Protein AF-A0A8T3YV01-F1 (afdb_monomer)

Nearest PDB structures (foldseek):
  4buc-assembly2_B  TM=4.421E-01  e=4.429E+00  Thermotoga maritima
  7bix-assembly2_L  TM=3.196E-01  e=5.308E+00  Mycobacterium tuberculosis H37Rv
  8j2b-assembly1_A  TM=1.808E-01  e=2.902E+00  Chloroflexus aurantiacus J-10-fl

Foldseek 3Di:
DAPAEDEEEAFPVCLVPLVVVCVVCDPNYQYAYEYDACDDPCVVCVCVRYVDPVRNVSSLVSRLVRHPLSYDPQQDPVLARCCLVPRWDADPQFAIDSDPVDPLCGPLQDGCVVDPPVVSSVSSNVLVVVQCVPPNGDNDLSRDPCVVVSSVVSVVVSVD

pLDDT: mean 89.31, std 7.1, range [48.03, 96.5]

Secondary structure (DSSP, 8-state):
----EEEEEE-TTTTTTHHHHHHHHGGGSEEEEEEPP--THHHHTHHHH---HHHHHHHHHHHHHH-TTSSSTTB-TTSSBHHHHT--EE-TTSBEES-TT-STTTTTS-BGGGS-HHHHHHHHHHHHHHHHHHH---S-GGGSTTHHHHHHHHHHHTT-

Mean predicted aligned error: 5.07 Å

Solvent-accessible surface area (backbone atoms only — not comparable to full-atom values): 9302 Å² total; per-residue (Å²): 136,75,90,44,70,48,82,46,71,48,30,70,79,47,58,89,46,54,63,57,55,48,60,75,53,50,88,63,39,47,43,28,27,24,80,69,63,83,50,79,76,38,54,87,41,35,72,68,40,46,76,46,75,68,49,56,53,54,49,51,52,49,22,46,72,63,10,80,58,50,28,47,90,45,49,38,100,86,54,34,30,35,42,66,77,80,42,72,26,67,46,97,90,30,27,34,31,72,39,83,93,54,72,83,39,59,72,43,75,43,44,54,90,79,50,54,72,67,57,52,41,52,54,52,40,52,55,51,50,57,47,30,76,73,76,51,84,55,50,44,58,91,77,36,92,60,34,71,55,52,51,52,52,38,57,57,62,62,76,108

Radius of gyration: 17.17 Å; Cα contacts (8 Å, |Δi|>4): 202; chains: 1; bounding box: 39×35×48 Å

Sequence (160 aa):
ILNIAINTTVSSVNEDEVAKIKEYWGDDVYFICNPTAKLGNAVRNWNKLITDDISLQRQSELIKKLSETGGPLTLGSNGLCGYSEWGISVSPSGEFMTCAYTTQTNGLFGNIKNTSLEEAFRYKHAMESKHFQRYGVYPCLVRADSFDIYIKELRVSHKN

Structure (mmCIF, N/CA/C/O backbone):
data_AF-A0A8T3YV01-F1
#
_entry.id   AF-A0A8T3YV01-F1
#
loop_
_atom_site.group_PDB
_atom_site.id
_atom_site.type_symbol
_atom_site.label_atom_id
_atom_site.label_alt_id
_atom_site.label_comp_id
_atom_site.label_asym_id
_atom_site.label_entity_id
_atom_site.label_seq_id
_atom_site.pdbx_PDB_ins_code
_atom_site.Cartn_x
_atom_site.Cartn_y
_atom_site.Cartn_z
_atom_site.occupancy
_atom_site.B_iso_or_equiv
_atom_site.auth_seq_id
_atom_site.auth_comp_id
_atom_site.auth_asym_id
_atom_site.auth_atom_id
_atom_site.pdbx_PDB_model_num
ATOM 1 N N . ILE A 1 1 ? -13.519 -14.708 -18.206 1.00 69.88 1 ILE A N 1
ATOM 2 C CA . ILE A 1 1 ? -13.417 -14.546 -16.735 1.00 69.88 1 ILE A CA 1
ATOM 3 C C . ILE A 1 1 ? -11.986 -14.900 -16.372 1.00 69.88 1 ILE A C 1
ATOM 5 O O . ILE A 1 1 ? -11.574 -15.999 -16.720 1.00 69.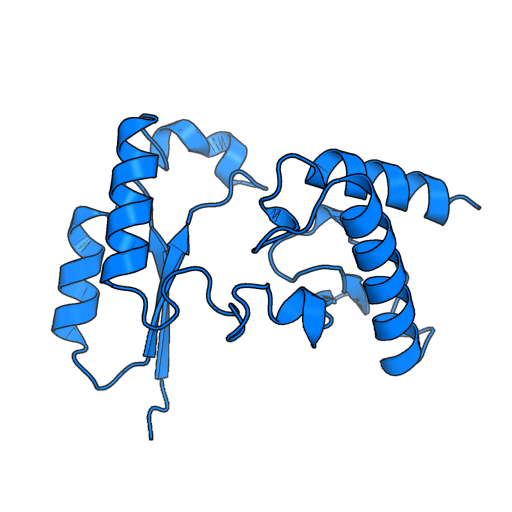88 1 ILE A O 1
ATOM 9 N N . LEU A 1 2 ? -11.236 -13.975 -15.769 1.00 78.25 2 LEU A N 1
ATOM 10 C CA . LEU A 1 2 ? -9.876 -14.233 -15.285 1.00 78.25 2 LEU A CA 1
ATOM 11 C C . LEU A 1 2 ? -9.954 -14.739 -13.846 1.00 78.25 2 LEU A C 1
ATOM 13 O O . LEU A 1 2 ? -10.641 -14.135 -13.027 1.00 78.25 2 LEU A O 1
ATOM 17 N N . ASN A 1 3 ? -9.259 -15.837 -13.549 1.00 84.56 3 ASN A N 1
ATOM 18 C CA . ASN A 1 3 ? -9.278 -16.470 -12.223 1.00 84.56 3 ASN A CA 1
ATOM 19 C C . ASN A 1 3 ? -7.941 -16.337 -11.478 1.00 84.56 3 ASN A C 1
ATOM 21 O O . ASN A 1 3 ? -7.825 -16.784 -10.339 1.00 84.56 3 ASN A O 1
ATOM 25 N N . ILE A 1 4 ? -6.927 -15.750 -12.121 1.00 91.06 4 ILE A N 1
ATOM 26 C CA . ILE A 1 4 ? -5.575 -15.601 -11.584 1.00 91.06 4 ILE A CA 1
ATOM 27 C C . ILE A 1 4 ? -5.152 -14.144 -11.745 1.00 91.06 4 ILE A C 1
ATOM 29 O O . ILE A 1 4 ? -5.335 -13.544 -12.804 1.00 91.06 4 ILE A O 1
ATOM 33 N N . ALA A 1 5 ? -4.568 -13.586 -10.688 1.00 91.38 5 ALA A N 1
ATOM 34 C CA . ALA A 1 5 ? -3.925 -12.284 -10.720 1.00 91.38 5 ALA A CA 1
ATOM 35 C C . ALA A 1 5 ? -2.451 -12.432 -10.344 1.00 91.38 5 ALA A C 1
ATOM 37 O O . ALA A 1 5 ? -2.122 -13.097 -9.359 1.00 91.38 5 ALA A O 1
ATOM 38 N N . ILE A 1 6 ? -1.572 -11.785 -11.103 1.00 92.38 6 ILE A N 1
ATOM 39 C CA . ILE A 1 6 ? -0.153 -11.683 -10.766 1.00 92.38 6 ILE A CA 1
ATOM 40 C C . ILE A 1 6 ? 0.075 -10.306 -10.179 1.00 92.38 6 ILE A C 1
ATOM 42 O O . ILE A 1 6 ? -0.052 -9.296 -10.862 1.00 92.38 6 ILE A O 1
ATOM 46 N N . ASN A 1 7 ? 0.419 -10.277 -8.899 1.00 91.19 7 ASN A N 1
ATOM 47 C CA . ASN A 1 7 ? 0.754 -9.057 -8.191 1.00 91.19 7 ASN A CA 1
ATOM 48 C C . ASN A 1 7 ? 2.266 -9.011 -7.971 1.00 91.19 7 ASN A C 1
ATOM 50 O O . ASN A 1 7 ? 2.803 -9.791 -7.184 1.00 91.19 7 ASN A O 1
ATOM 54 N N . THR A 1 8 ? 2.943 -8.102 -8.670 1.00 92.44 8 THR A N 1
ATOM 55 C CA . THR A 1 8 ? 4.388 -7.904 -8.551 1.00 92.44 8 THR A CA 1
ATOM 56 C C . THR A 1 8 ? 4.728 -6.515 -8.022 1.00 92.44 8 THR A C 1
ATOM 58 O O . THR A 1 8 ? 3.967 -5.556 -8.170 1.00 92.44 8 THR A O 1
ATOM 61 N N . THR A 1 9 ? 5.889 -6.404 -7.382 1.00 91.69 9 THR A N 1
ATOM 62 C CA . THR A 1 9 ? 6.488 -5.130 -6.973 1.00 91.69 9 THR A CA 1
ATOM 63 C C . THR A 1 9 ? 7.682 -4.845 -7.873 1.00 91.69 9 THR A C 1
ATOM 65 O O . THR A 1 9 ? 8.531 -5.715 -8.068 1.00 91.69 9 THR A O 1
ATOM 68 N N . VAL A 1 10 ? 7.737 -3.634 -8.424 1.00 93.38 10 VAL A N 1
ATOM 69 C CA . VAL A 1 10 ? 8.797 -3.203 -9.342 1.00 93.38 10 VAL A CA 1
ATOM 70 C C . VAL A 1 10 ? 9.925 -2.543 -8.557 1.00 93.38 10 VAL A C 1
ATOM 72 O O . VAL A 1 10 ? 9.681 -1.691 -7.699 1.00 93.38 10 VAL A O 1
ATOM 75 N N . SER A 1 11 ? 11.152 -2.952 -8.864 1.00 94.31 11 SER A N 1
ATOM 76 C CA . SER A 1 11 ? 12.403 -2.491 -8.267 1.00 94.31 11 SER A CA 1
ATOM 77 C C . SER A 1 11 ? 13.509 -2.484 -9.324 1.00 94.31 11 SER A C 1
ATOM 79 O O . SER A 1 11 ? 13.372 -3.118 -10.370 1.00 94.31 11 SER A O 1
ATOM 81 N N . SER A 1 12 ? 14.650 -1.872 -9.018 1.00 93.81 12 SER A N 1
ATOM 82 C CA . SER A 1 12 ? 15.828 -1.870 -9.892 1.00 93.81 12 SER A CA 1
ATOM 83 C C . SER A 1 12 ? 16.387 -3.275 -10.159 1.00 93.81 12 SER A C 1
ATOM 85 O O . SER A 1 12 ? 17.165 -3.453 -11.085 1.00 93.81 12 SER A O 1
ATOM 87 N N . VAL A 1 13 ? 16.011 -4.278 -9.356 1.00 93.06 13 VAL A N 1
ATOM 88 C CA . VAL A 1 13 ? 16.472 -5.668 -9.517 1.00 93.06 13 VAL A CA 1
ATOM 89 C C . VAL A 1 13 ? 15.704 -6.403 -10.614 1.00 93.06 13 VAL A C 1
ATOM 91 O O . VAL A 1 13 ? 16.265 -7.286 -11.252 1.00 93.06 13 VAL A O 1
ATOM 94 N N . ASN A 1 14 ? 14.427 -6.070 -10.818 1.00 94.69 14 ASN A N 1
ATOM 95 C CA . ASN A 1 14 ? 13.528 -6.836 -11.684 1.00 94.69 14 ASN A CA 1
ATOM 96 C C . ASN A 1 14 ? 12.849 -6.001 -12.777 1.00 94.69 14 ASN A C 1
ATOM 98 O O . ASN A 1 14 ? 12.042 -6.553 -13.522 1.00 94.69 14 ASN A O 1
ATOM 102 N N . GLU A 1 15 ? 13.138 -4.698 -12.891 1.00 93.69 15 GLU A N 1
ATOM 103 C CA . GLU A 1 15 ? 12.478 -3.799 -13.853 1.00 93.69 15 GLU A CA 1
ATOM 104 C C . GLU A 1 15 ? 12.568 -4.295 -15.309 1.00 93.69 15 GLU A C 1
ATOM 106 O O . GLU A 1 15 ? 11.580 -4.215 -16.040 1.00 93.69 15 GLU A O 1
ATOM 111 N N . ASP A 1 16 ? 13.679 -4.932 -15.688 1.00 93.62 16 ASP A N 1
ATOM 112 C CA . ASP A 1 16 ? 13.900 -5.498 -17.030 1.00 93.62 16 ASP A CA 1
ATOM 113 C C . ASP A 1 16 ? 13.190 -6.847 -17.279 1.00 93.62 16 ASP A C 1
ATOM 115 O O . ASP A 1 16 ? 13.164 -7.360 -18.404 1.00 93.62 16 ASP A O 1
ATOM 119 N N . GLU A 1 17 ? 12.609 -7.453 -16.240 1.00 95.50 17 GLU A N 1
ATOM 120 C CA . GLU A 1 17 ? 11.918 -8.747 -16.312 1.00 95.50 17 GLU A CA 1
ATOM 121 C C . GLU A 1 17 ? 10.395 -8.598 -16.344 1.00 95.50 17 GLU A C 1
ATOM 123 O O . GLU A 1 17 ? 9.708 -9.457 -16.896 1.00 95.50 17 GLU A O 1
ATOM 128 N N . VAL A 1 18 ? 9.848 -7.503 -15.802 1.00 94.75 18 VAL A N 1
ATOM 129 C CA . VAL A 1 18 ? 8.394 -7.314 -15.628 1.00 94.75 18 VAL A CA 1
ATOM 130 C C . VAL A 1 18 ? 7.626 -7.475 -16.943 1.00 94.75 18 VAL A C 1
ATOM 132 O O . VAL A 1 18 ? 6.587 -8.135 -16.973 1.00 94.75 18 VAL A O 1
ATOM 135 N N . ALA A 1 19 ? 8.147 -6.915 -18.040 1.00 94.31 19 ALA A N 1
ATOM 136 C CA . ALA A 1 19 ? 7.525 -7.026 -19.359 1.00 94.31 19 ALA A CA 1
ATOM 137 C C . ALA A 1 19 ? 7.489 -8.476 -19.865 1.00 94.31 19 ALA A C 1
ATOM 139 O O . ALA A 1 19 ? 6.467 -8.908 -20.390 1.00 94.31 19 ALA A O 1
ATOM 140 N N . LYS A 1 20 ? 8.566 -9.239 -19.640 1.00 96.12 20 LYS A N 1
ATOM 141 C CA . LYS A 1 20 ? 8.669 -10.650 -20.046 1.00 96.12 20 LYS A CA 1
ATOM 142 C C . LYS A 1 20 ? 7.720 -11.531 -19.244 1.00 96.12 20 LYS A C 1
ATOM 144 O O . LYS A 1 20 ? 7.127 -12.448 -19.796 1.00 96.12 20 LYS A O 1
ATOM 149 N N . ILE A 1 21 ? 7.547 -11.240 -17.950 1.00 94.25 21 ILE A N 1
ATOM 150 C CA . ILE A 1 21 ? 6.567 -11.943 -17.115 1.00 94.25 21 ILE A CA 1
ATOM 151 C C . ILE A 1 21 ? 5.159 -11.690 -17.666 1.00 94.25 21 ILE A C 1
ATOM 153 O O . ILE A 1 21 ? 4.414 -12.647 -17.853 1.00 94.25 21 ILE A O 1
ATOM 157 N N . LYS A 1 22 ? 4.795 -10.435 -17.968 1.00 93.69 22 LYS A N 1
ATOM 158 C CA . LYS A 1 22 ? 3.481 -10.129 -18.554 1.00 93.69 22 LYS A CA 1
ATOM 159 C C . LYS A 1 22 ? 3.282 -10.828 -19.902 1.00 93.69 22 LYS A C 1
ATOM 161 O O . LYS A 1 22 ? 2.247 -11.443 -20.111 1.00 93.69 22 LYS A O 1
ATOM 166 N N . GLU A 1 23 ? 4.278 -10.771 -20.783 1.00 94.94 23 GLU A N 1
ATOM 167 C CA . GLU A 1 23 ? 4.231 -11.417 -22.100 1.00 94.94 23 GLU A CA 1
ATOM 16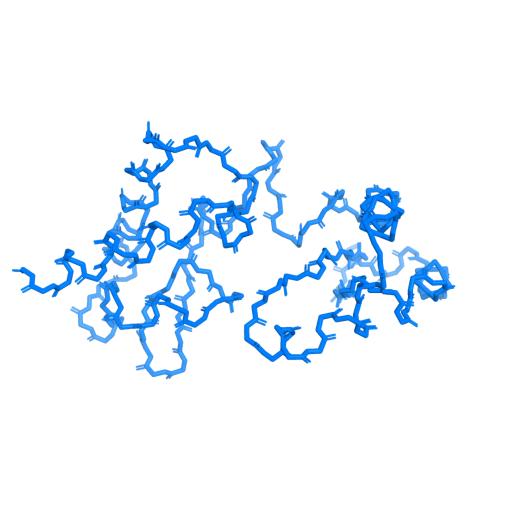8 C C . GLU A 1 23 ? 4.050 -12.935 -21.997 1.00 94.94 23 GLU A C 1
ATOM 170 O O . GLU A 1 23 ? 3.230 -13.500 -22.713 1.00 94.94 23 GLU A O 1
ATOM 175 N N . TYR A 1 24 ? 4.762 -13.587 -21.073 1.00 94.94 24 TYR A N 1
ATOM 176 C CA . TYR A 1 24 ? 4.660 -15.030 -20.857 1.00 94.94 24 TYR A CA 1
ATOM 177 C C . TYR A 1 24 ? 3.242 -15.474 -20.476 1.00 94.94 24 TYR A C 1
ATOM 179 O O . TYR A 1 24 ? 2.777 -16.511 -20.943 1.00 94.94 24 TYR A O 1
ATOM 187 N N . TRP A 1 25 ? 2.565 -14.707 -19.619 1.00 92.25 25 TRP A N 1
ATOM 188 C CA 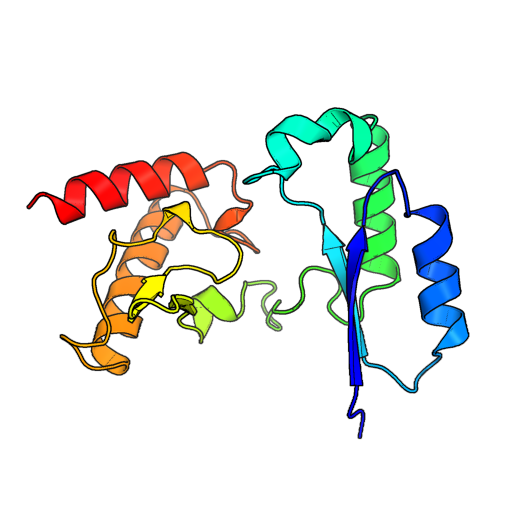. TRP A 1 25 ? 1.205 -15.027 -19.178 1.00 92.25 25 TRP A CA 1
ATOM 189 C C . TRP A 1 25 ? 0.114 -14.515 -20.125 1.00 92.25 25 TRP A C 1
ATOM 191 O O . TRP A 1 25 ? -1.011 -15.006 -20.062 1.00 92.25 25 TRP A O 1
ATOM 201 N N . GLY A 1 26 ? 0.427 -13.545 -20.986 1.00 89.81 26 GLY A N 1
ATOM 202 C CA . GLY A 1 26 ? -0.526 -12.949 -21.916 1.00 89.81 26 GLY A CA 1
ATOM 203 C C . GLY A 1 26 ? -1.779 -12.417 -21.215 1.00 89.81 26 GLY A C 1
ATOM 204 O O . GLY A 1 26 ? -1.711 -11.854 -20.120 1.00 89.81 26 GLY A O 1
ATOM 205 N N . ASP A 1 27 ? -2.930 -12.629 -21.851 1.00 89.50 27 ASP A N 1
ATOM 206 C CA . ASP A 1 27 ? -4.233 -12.157 -21.374 1.00 89.50 27 ASP A CA 1
ATOM 207 C C . ASP A 1 27 ? -4.906 -13.125 -20.378 1.00 89.50 27 ASP A C 1
ATOM 209 O O . ASP A 1 27 ? -6.034 -12.880 -19.957 1.00 89.50 27 ASP A O 1
ATOM 213 N N . ASP A 1 28 ? -4.244 -14.219 -19.976 1.00 91.19 28 ASP A N 1
ATOM 214 C CA . ASP A 1 28 ? -4.819 -15.241 -19.082 1.00 91.19 28 ASP A CA 1
ATOM 215 C C . ASP A 1 28 ? -4.787 -14.847 -17.594 1.00 91.19 28 ASP A C 1
ATOM 217 O O . ASP A 1 28 ? -5.370 -15.524 -16.737 1.00 91.19 28 ASP A O 1
ATOM 221 N N . VAL A 1 29 ? -4.124 -13.737 -17.265 1.00 93.44 29 VAL A N 1
ATOM 222 C CA . VAL A 1 29 ? -3.979 -13.238 -15.895 1.00 93.44 29 VAL A CA 1
ATOM 223 C C . VAL A 1 29 ? -4.324 -11.763 -15.799 1.00 93.44 29 VAL A C 1
ATOM 225 O O . VAL A 1 29 ? -4.102 -10.979 -16.715 1.00 93.44 29 VAL A O 1
ATOM 228 N N . TYR A 1 30 ? -4.794 -11.352 -14.627 1.00 91.81 30 TYR A N 1
ATOM 229 C CA . TYR A 1 30 ? -4.876 -9.938 -14.290 1.00 91.81 30 TYR A CA 1
ATOM 230 C C . TYR A 1 30 ? -3.519 -9.473 -13.741 1.00 91.81 30 TYR A C 1
ATOM 232 O O . TYR A 1 30 ? -3.115 -9.880 -12.648 1.00 91.81 30 TYR A O 1
ATOM 240 N N . PHE A 1 31 ? -2.774 -8.675 -14.508 1.00 92.94 31 PHE A N 1
ATOM 241 C CA . PHE A 1 31 ? -1.390 -8.317 -14.183 1.00 92.94 31 PHE A CA 1
ATOM 242 C C . PHE A 1 31 ? -1.296 -6.968 -13.459 1.00 92.94 31 PHE A C 1
ATOM 244 O O . PHE A 1 31 ? -1.706 -5.937 -13.988 1.00 92.94 31 PHE A O 1
ATOM 251 N N . ILE A 1 32 ? -0.724 -6.953 -12.255 1.00 91.88 32 ILE A N 1
ATOM 252 C CA . ILE A 1 32 ? -0.580 -5.748 -11.432 1.00 91.88 32 ILE A CA 1
ATOM 253 C C . ILE A 1 32 ? 0.886 -5.494 -11.108 1.00 91.88 32 ILE A C 1
ATOM 255 O O . ILE A 1 32 ? 1.559 -6.334 -10.506 1.00 91.88 32 ILE A O 1
ATOM 259 N N . CYS A 1 33 ? 1.331 -4.272 -11.386 1.00 92.12 33 CYS A N 1
ATOM 260 C CA . CYS A 1 33 ? 2.632 -3.765 -10.969 1.00 92.12 33 CYS A CA 1
ATOM 261 C C . CYS A 1 33 ? 2.464 -2.745 -9.839 1.00 92.12 33 CYS A C 1
ATOM 263 O O . CYS A 1 33 ? 1.748 -1.757 -9.982 1.00 92.12 33 CYS A O 1
ATOM 265 N N . ASN A 1 34 ? 3.168 -2.937 -8.727 1.00 89.12 34 ASN A N 1
ATOM 266 C CA . ASN A 1 34 ? 3.153 -2.014 -7.597 1.00 89.12 34 ASN A CA 1
ATOM 267 C C . ASN A 1 34 ? 4.501 -1.298 -7.460 1.00 89.12 34 ASN A C 1
ATOM 269 O O . ASN A 1 34 ? 5.546 -1.933 -7.621 1.00 89.12 34 ASN A O 1
ATOM 273 N N . PRO A 1 35 ? 4.507 -0.011 -7.077 1.00 87.31 35 PRO A N 1
ATOM 274 C CA . PRO A 1 35 ? 5.738 0.661 -6.689 1.00 87.31 35 PRO A CA 1
ATOM 275 C C . PRO A 1 35 ? 6.243 0.116 -5.349 1.00 87.31 35 PRO A C 1
ATOM 277 O O . PRO A 1 35 ? 5.453 -0.111 -4.413 1.00 87.31 35 PRO A O 1
ATOM 280 N N . THR A 1 36 ? 7.565 -0.040 -5.242 1.00 87.56 36 THR A N 1
ATOM 281 C 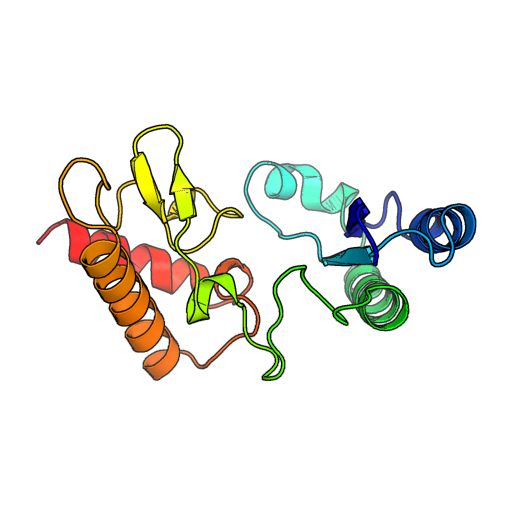CA . THR A 1 36 ? 8.229 -0.393 -3.982 1.00 87.56 36 THR A CA 1
ATOM 282 C C . THR A 1 36 ? 7.965 0.693 -2.935 1.00 87.56 36 THR A C 1
ATOM 284 O O . THR A 1 36 ? 8.214 1.873 -3.163 1.00 87.56 36 THR A O 1
ATOM 287 N N . ALA A 1 37 ? 7.458 0.301 -1.765 1.00 83.62 37 ALA A N 1
ATOM 288 C CA . ALA A 1 37 ? 7.302 1.202 -0.624 1.00 83.62 37 ALA A CA 1
ATOM 289 C C . ALA A 1 37 ? 8.542 1.132 0.282 1.00 83.62 37 ALA A C 1
ATOM 291 O O . ALA A 1 37 ? 8.990 0.038 0.633 1.00 83.62 37 ALA A O 1
ATOM 292 N N . LYS A 1 38 ? 9.076 2.283 0.714 1.00 84.81 38 LYS A N 1
ATOM 293 C CA . LYS A 1 38 ? 10.225 2.364 1.638 1.00 84.81 38 LYS A CA 1
ATOM 294 C C . LYS A 1 38 ? 9.808 2.096 3.088 1.00 84.81 38 LYS A C 1
ATOM 296 O O . LYS A 1 38 ? 9.933 2.953 3.954 1.00 84.81 38 LYS A O 1
ATOM 301 N N . LEU A 1 39 ? 9.286 0.903 3.355 1.00 83.00 39 LEU A N 1
ATOM 302 C CA . LEU A 1 39 ? 8.757 0.508 4.662 1.00 83.00 39 LEU A CA 1
ATOM 303 C C . LEU A 1 39 ? 9.298 -0.861 5.099 1.00 83.00 39 LEU A C 1
ATOM 305 O O . LEU A 1 39 ? 9.692 -1.693 4.281 1.00 83.00 39 LEU A O 1
ATOM 309 N N . GLY A 1 40 ? 9.336 -1.099 6.413 1.00 85.00 40 GLY A N 1
ATOM 310 C CA . GLY A 1 40 ? 9.797 -2.368 6.986 1.00 85.00 40 GLY A CA 1
ATOM 311 C C . GLY A 1 40 ? 11.221 -2.739 6.551 1.00 85.00 40 GLY A C 1
ATOM 312 O O . GLY A 1 40 ? 12.139 -1.921 6.605 1.00 85.00 40 GLY A O 1
ATOM 313 N N . ASN A 1 41 ? 11.410 -3.978 6.088 1.00 87.06 41 ASN A N 1
ATOM 314 C CA . ASN A 1 41 ? 12.716 -4.476 5.640 1.00 87.06 41 ASN A CA 1
ATOM 315 C C . ASN A 1 41 ? 13.235 -3.797 4.360 1.00 87.06 41 ASN A C 1
ATOM 317 O O . ASN A 1 41 ? 14.442 -3.841 4.104 1.00 87.06 41 ASN A O 1
ATOM 321 N N . ALA A 1 42 ? 12.365 -3.138 3.584 1.00 89.62 42 ALA A N 1
ATOM 322 C CA . ALA A 1 42 ? 12.775 -2.389 2.399 1.00 89.62 42 ALA A CA 1
ATOM 323 C C . ALA A 1 42 ? 13.646 -1.181 2.768 1.00 89.62 42 ALA A C 1
ATOM 325 O O . ALA A 1 42 ? 14.526 -0.818 2.000 1.00 89.62 42 ALA A O 1
ATOM 326 N N . VAL A 1 43 ? 13.482 -0.605 3.967 1.00 89.75 43 VAL A N 1
ATOM 327 C CA . VAL A 1 43 ? 14.299 0.529 4.440 1.00 89.75 43 VAL A CA 1
ATOM 328 C C . VAL A 1 43 ? 15.787 0.169 4.458 1.00 89.75 43 VAL A C 1
ATOM 330 O O . VAL A 1 43 ? 16.612 0.918 3.944 1.00 89.75 43 VAL A O 1
ATOM 333 N N . ARG A 1 44 ? 16.131 -1.005 5.004 1.00 92.50 44 ARG A N 1
ATOM 334 C CA . ARG A 1 44 ? 17.524 -1.475 5.124 1.00 92.50 44 ARG A CA 1
ATOM 335 C C . ARG A 1 44 ? 18.137 -1.884 3.786 1.00 92.50 44 ARG A C 1
ATOM 337 O O . ARG A 1 44 ? 19.354 -1.928 3.661 1.00 92.50 44 ARG A O 1
ATOM 344 N N . ASN A 1 45 ? 17.295 -2.195 2.806 1.00 93.06 45 ASN A N 1
ATOM 345 C CA . ASN A 1 45 ? 17.706 -2.663 1.487 1.00 93.06 45 ASN A CA 1
ATOM 346 C C . ASN A 1 45 ? 17.402 -1.638 0.390 1.00 93.06 45 ASN A C 1
ATOM 348 O O . ASN A 1 45 ? 17.491 -1.978 -0.784 1.00 93.06 45 ASN A O 1
ATOM 352 N N . TRP A 1 46 ? 17.057 -0.398 0.753 1.00 91.31 46 TRP A N 1
ATOM 353 C CA . TRP A 1 46 ? 16.509 0.573 -0.192 1.00 91.31 46 TRP A CA 1
ATOM 354 C C . TRP A 1 46 ? 17.443 0.804 -1.374 1.00 91.31 46 TRP A C 1
ATOM 356 O O . TRP A 1 46 ? 17.012 0.668 -2.506 1.00 91.31 46 TRP A O 1
ATOM 366 N N . ASN A 1 47 ? 18.737 0.993 -1.116 1.00 91.62 47 ASN A N 1
ATOM 367 C CA . ASN A 1 47 ? 19.735 1.245 -2.161 1.00 91.62 47 ASN A CA 1
ATOM 368 C C . ASN A 1 47 ? 19.977 0.042 -3.096 1.00 91.62 47 ASN A C 1
ATOM 370 O O . ASN A 1 47 ? 20.634 0.188 -4.118 1.00 91.62 47 ASN A O 1
ATOM 374 N N . LYS A 1 48 ? 19.492 -1.155 -2.736 1.00 90.94 48 LYS A N 1
ATOM 375 C CA . LYS A 1 48 ? 19.497 -2.336 -3.616 1.00 90.94 48 LYS A CA 1
ATOM 376 C C . LYS A 1 48 ? 18.207 -2.447 -4.425 1.00 90.94 48 LYS A C 1
ATOM 378 O O . LYS A 1 48 ? 18.220 -3.012 -5.508 1.00 90.94 48 LYS A O 1
ATOM 383 N N . LEU A 1 49 ? 17.099 -1.961 -3.869 1.00 91.75 49 LEU A N 1
ATOM 384 C CA . LEU A 1 49 ? 15.775 -2.003 -4.488 1.00 91.75 49 LEU A CA 1
ATOM 385 C C . LEU A 1 49 ? 15.543 -0.808 -5.420 1.00 91.75 49 LEU A C 1
ATOM 387 O O . LEU A 1 49 ? 14.808 -0.941 -6.388 1.00 91.75 49 LEU A O 1
ATOM 391 N N . ILE A 1 50 ? 16.152 0.338 -5.118 1.00 91.56 50 ILE A N 1
ATOM 392 C CA . ILE A 1 50 ? 16.043 1.609 -5.831 1.00 91.56 50 ILE A CA 1
ATOM 393 C C . ILE A 1 50 ? 17.443 2.223 -5.883 1.00 91.56 50 ILE A C 1
ATOM 395 O O . ILE A 1 50 ? 17.971 2.661 -4.858 1.00 91.56 50 ILE A O 1
ATOM 399 N N . THR A 1 51 ? 18.067 2.200 -7.059 1.00 87.94 51 THR A N 1
ATOM 400 C CA . THR A 1 51 ? 19.472 2.610 -7.241 1.00 87.94 51 THR A CA 1
ATOM 401 C C . THR A 1 51 ? 19.653 4.121 -7.342 1.00 87.94 51 THR A C 1
ATOM 403 O O . THR A 1 51 ? 20.699 4.638 -6.957 1.00 87.94 51 THR A O 1
ATOM 406 N N . ASP A 1 52 ? 18.639 4.829 -7.841 1.00 83.88 52 ASP A N 1
ATOM 407 C CA . ASP A 1 52 ? 18.679 6.267 -8.122 1.00 83.88 52 ASP A CA 1
ATOM 408 C C . ASP A 1 52 ? 17.266 6.842 -8.343 1.00 83.88 52 ASP A C 1
ATOM 410 O O . ASP A 1 52 ? 16.313 6.105 -8.592 1.00 83.88 52 ASP A O 1
ATOM 414 N N . ASP A 1 53 ? 17.105 8.165 -8.280 1.00 76.94 53 ASP A N 1
ATOM 415 C CA . ASP A 1 53 ? 15.802 8.814 -8.512 1.00 76.94 53 ASP A CA 1
ATOM 416 C C . ASP A 1 53 ? 15.292 8.613 -9.951 1.00 76.94 53 ASP A C 1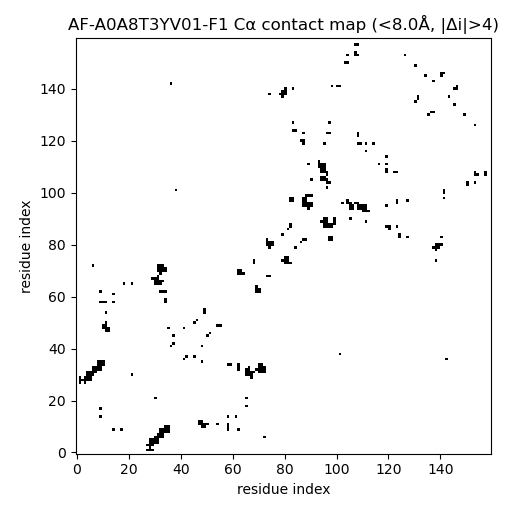
ATOM 418 O O . ASP A 1 53 ? 14.085 8.546 -10.193 1.00 76.94 53 ASP A O 1
ATOM 422 N N . ILE A 1 54 ? 16.206 8.434 -10.911 1.00 78.75 54 ILE A N 1
ATOM 423 C CA . ILE A 1 54 ? 15.866 8.132 -12.307 1.00 78.75 54 ILE A CA 1
ATOM 424 C C . ILE A 1 54 ? 15.180 6.756 -12.394 1.00 78.75 54 ILE A C 1
ATOM 426 O O . ILE A 1 54 ? 14.262 6.566 -13.192 1.00 78.75 54 ILE A O 1
ATOM 430 N N . SER A 1 55 ? 15.569 5.794 -11.555 1.00 79.12 55 SER A N 1
ATOM 431 C CA . SER A 1 55 ? 14.949 4.472 -11.463 1.00 79.12 55 SER A CA 1
ATOM 432 C C . SER A 1 55 ? 13.504 4.569 -10.980 1.00 79.12 55 SER A C 1
ATOM 434 O O . SER A 1 55 ? 12.634 3.937 -11.568 1.00 79.12 55 SER A O 1
ATOM 436 N N . LEU A 1 56 ? 13.192 5.450 -10.023 1.00 81.12 56 LEU A N 1
ATOM 437 C CA . LEU A 1 56 ? 11.813 5.648 -9.560 1.00 81.12 56 LEU A CA 1
ATOM 438 C C . LEU A 1 56 ? 10.893 6.162 -10.669 1.00 81.12 56 LEU A C 1
ATOM 440 O O . LEU A 1 56 ? 9.752 5.704 -10.791 1.00 81.12 56 LEU A O 1
ATOM 444 N N . GLN A 1 57 ? 11.380 7.094 -11.491 1.00 85.06 57 GLN A N 1
ATOM 445 C CA . GLN A 1 57 ? 10.604 7.606 -12.615 1.00 85.06 57 GLN A CA 1
ATOM 446 C C . GLN A 1 57 ? 10.381 6.521 -13.675 1.00 85.06 57 GLN A C 1
ATOM 448 O O . GLN A 1 57 ? 9.235 6.272 -14.055 1.00 85.06 57 GLN A O 1
ATOM 453 N N . ARG A 1 58 ? 11.446 5.816 -14.083 1.00 87.88 58 ARG A N 1
ATOM 454 C CA . ARG A 1 58 ? 11.365 4.704 -15.046 1.00 87.88 58 ARG A CA 1
ATOM 455 C C . ARG A 1 58 ? 10.400 3.614 -14.578 1.00 87.88 58 ARG A C 1
ATOM 457 O O . ARG A 1 58 ? 9.547 3.166 -15.340 1.00 87.88 58 ARG A O 1
ATOM 464 N N . GLN A 1 59 ? 10.474 3.233 -13.307 1.00 90.38 59 GLN A N 1
ATOM 465 C CA . GLN A 1 59 ? 9.582 2.239 -12.711 1.00 90.38 59 GLN A CA 1
ATOM 466 C C . GLN A 1 59 ? 8.136 2.728 -12.672 1.00 90.38 59 GLN A C 1
ATOM 468 O O . GLN A 1 59 ? 7.222 1.959 -12.957 1.00 90.38 59 GLN A O 1
ATOM 473 N N . SER A 1 60 ? 7.909 4.007 -12.369 1.00 87.06 60 SER A N 1
ATOM 474 C CA . SER A 1 60 ? 6.568 4.600 -12.391 1.00 87.06 60 SER A CA 1
ATOM 475 C C . SER A 1 60 ? 5.952 4.572 -13.792 1.00 87.06 60 SER A C 1
ATOM 477 O O . SER A 1 60 ? 4.770 4.265 -13.939 1.00 87.06 60 SER A O 1
ATOM 479 N N . GLU A 1 61 ? 6.740 4.860 -14.827 1.00 90.12 61 GLU A N 1
ATOM 480 C CA . GLU A 1 61 ? 6.313 4.764 -16.228 1.00 90.12 61 GLU A CA 1
ATOM 481 C C . GLU A 1 61 ? 6.031 3.310 -16.633 1.00 90.12 61 GLU A C 1
ATOM 483 O O . GLU A 1 61 ? 4.995 3.026 -17.238 1.00 90.12 61 GLU A O 1
ATOM 488 N N . LEU A 1 62 ? 6.892 2.374 -16.224 1.00 92.19 62 LEU A N 1
ATOM 489 C CA . LEU A 1 62 ? 6.709 0.941 -16.451 1.00 92.19 62 LEU A CA 1
ATOM 490 C C . LEU A 1 62 ? 5.422 0.417 -15.798 1.00 92.19 62 LEU A C 1
ATOM 492 O O . LEU A 1 62 ? 4.652 -0.300 -16.436 1.00 92.19 62 LEU A O 1
ATOM 496 N N . ILE A 1 63 ? 5.160 0.8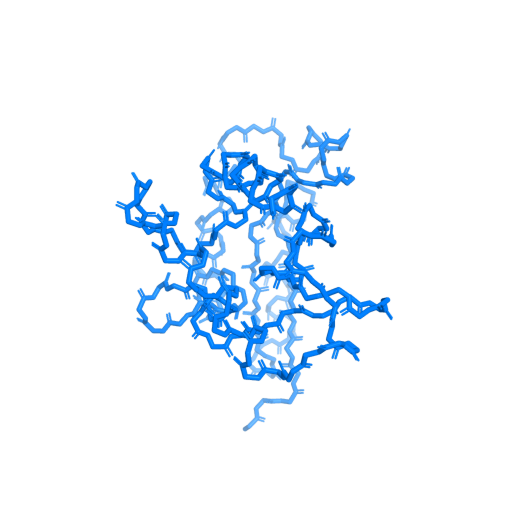03 -14.547 1.00 91.62 63 ILE A N 1
ATOM 497 C CA . ILE A 1 63 ? 3.942 0.443 -13.811 1.00 91.62 63 ILE A CA 1
ATOM 498 C C . ILE A 1 63 ? 2.705 0.957 -14.542 1.00 91.62 63 ILE A C 1
ATOM 500 O O . ILE A 1 63 ? 1.786 0.180 -14.782 1.00 91.62 63 ILE A O 1
ATOM 504 N N . LYS A 1 64 ? 2.691 2.240 -14.926 1.00 89.00 64 LYS A N 1
ATOM 505 C CA . LYS A 1 64 ? 1.567 2.839 -15.663 1.00 89.00 64 LYS A CA 1
ATOM 506 C C . LYS A 1 64 ? 1.297 2.121 -16.982 1.00 89.00 64 LYS A C 1
ATOM 508 O O . LYS A 1 64 ? 0.146 2.001 -17.380 1.00 89.00 64 LYS A O 1
ATOM 513 N N . LYS A 1 65 ? 2.354 1.664 -17.657 1.00 91.62 65 LYS A N 1
ATOM 514 C CA . LYS A 1 65 ? 2.257 0.966 -18.941 1.00 91.62 65 LYS A CA 1
ATOM 515 C C . LYS A 1 65 ? 1.776 -0.481 -18.801 1.00 91.62 65 LYS A C 1
ATOM 517 O O . LYS A 1 65 ? 1.047 -0.954 -19.665 1.00 91.62 65 LYS A O 1
ATOM 522 N N . LEU A 1 66 ? 2.244 -1.205 -17.783 1.00 92.69 66 LEU A N 1
ATOM 523 C CA . LEU A 1 66 ? 2.072 -2.661 -17.700 1.00 92.69 66 LEU A CA 1
ATOM 524 C C . LEU A 1 66 ? 0.996 -3.119 -16.711 1.00 92.69 66 LEU A C 1
ATOM 526 O O . LEU A 1 66 ? 0.465 -4.214 -16.891 1.00 92.69 66 LEU A O 1
ATOM 530 N N . SER A 1 67 ? 0.689 -2.331 -15.680 1.00 91.31 67 SER A N 1
ATOM 531 C CA . SER A 1 67 ? -0.331 -2.679 -14.687 1.00 91.31 67 SER A CA 1
ATOM 532 C C . SER A 1 67 ? -1.729 -2.452 -15.256 1.00 91.31 67 SER A C 1
ATOM 534 O O . SER A 1 67 ? -2.025 -1.345 -15.700 1.00 91.31 67 SER A O 1
ATOM 536 N N . GLU A 1 68 ? -2.614 -3.444 -15.160 1.00 89.56 68 GLU A N 1
ATOM 537 C CA . GLU A 1 68 ? -4.026 -3.307 -15.564 1.00 89.56 68 GLU A CA 1
ATOM 538 C C . GLU A 1 68 ? -4.766 -2.223 -14.760 1.00 89.56 68 GLU A C 1
ATOM 540 O O . GLU A 1 68 ? -5.717 -1.611 -15.234 1.00 89.56 68 GLU A O 1
ATOM 545 N N . THR A 1 69 ? -4.304 -1.930 -13.541 1.00 83.56 69 THR A N 1
ATOM 546 C CA . THR A 1 69 ? -4.867 -0.871 -12.686 1.00 83.56 69 THR A CA 1
ATOM 547 C C . THR A 1 69 ? -4.189 0.490 -12.880 1.00 83.56 69 THR A C 1
ATOM 549 O O . THR A 1 69 ? -4.539 1.450 -12.196 1.00 83.56 69 THR A O 1
ATOM 552 N N . GLY A 1 70 ? -3.162 0.585 -13.734 1.00 78.12 70 GLY A N 1
ATOM 553 C CA . GLY A 1 70 ? -2.329 1.786 -13.885 1.00 78.12 70 GLY A CA 1
ATOM 554 C C . GLY A 1 70 ? -1.485 2.142 -12.649 1.00 78.12 70 GLY A C 1
ATOM 555 O O . GLY A 1 70 ? -0.878 3.213 -12.601 1.00 78.12 70 GLY A O 1
ATOM 556 N N . GLY A 1 71 ? -1.436 1.268 -11.637 1.00 76.44 71 GLY A N 1
ATOM 557 C CA . GLY A 1 71 ? -0.784 1.543 -10.359 1.00 76.44 71 GLY A CA 1
ATOM 558 C C . GLY A 1 71 ? -0.980 0.423 -9.335 1.00 76.44 71 GLY A C 1
ATOM 559 O O . GLY A 1 71 ? -1.091 -0.740 -9.719 1.00 76.44 71 GLY A O 1
ATOM 560 N N . PRO A 1 72 ? -1.011 0.738 -8.026 1.00 71.75 72 PRO A N 1
ATOM 561 C CA . PRO A 1 72 ? -1.252 -0.256 -6.991 1.00 71.75 72 PRO A CA 1
ATOM 562 C C . PRO A 1 72 ? -2.537 -1.073 -7.199 1.00 71.75 72 PRO A C 1
ATOM 564 O O . PRO A 1 72 ? -3.504 -0.592 -7.789 1.00 71.75 72 PRO A O 1
ATOM 567 N N . LEU A 1 73 ? -2.546 -2.296 -6.656 1.00 67.12 73 LEU A N 1
ATOM 568 C CA . LEU A 1 73 ? -3.594 -3.319 -6.830 1.00 67.12 73 LEU A CA 1
ATOM 569 C C . LEU A 1 73 ? -5.037 -2.827 -6.673 1.00 67.12 73 LEU A C 1
ATOM 571 O O . LEU A 1 73 ? -5.932 -3.344 -7.328 1.00 67.12 73 LEU A O 1
ATOM 575 N N . THR A 1 74 ? -5.276 -1.885 -5.769 1.00 70.38 74 THR A N 1
ATOM 576 C CA . THR A 1 74 ? -6.626 -1.547 -5.315 1.00 70.38 74 THR A CA 1
ATOM 577 C C . THR A 1 74 ? -7.069 -0.150 -5.717 1.00 70.38 74 THR A C 1
ATOM 579 O O . THR A 1 74 ? -7.960 0.388 -5.073 1.00 70.38 74 THR A O 1
ATOM 582 N N . LEU A 1 75 ? -6.476 0.469 -6.741 1.00 77.56 75 LEU A N 1
ATOM 583 C CA . LEU A 1 75 ? -6.950 1.775 -7.201 1.00 77.56 75 LEU A CA 1
ATOM 584 C C . LEU A 1 75 ? -8.392 1.687 -7.727 1.00 77.56 75 LEU A C 1
ATOM 586 O O . LEU A 1 75 ? -8.682 0.943 -8.661 1.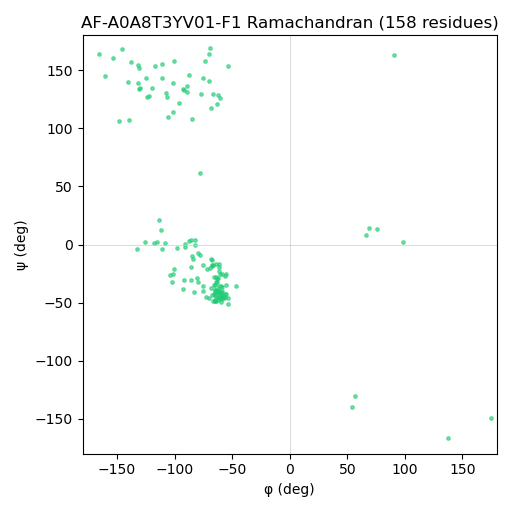00 77.56 75 LEU A O 1
ATOM 590 N N . GLY A 1 76 ? -9.286 2.455 -7.111 1.00 74.31 76 GLY A N 1
ATOM 591 C CA . GLY A 1 76 ? -10.643 2.682 -7.579 1.00 74.31 76 GLY A CA 1
ATOM 592 C C . GLY A 1 76 ? -10.672 3.523 -8.853 1.00 74.31 76 GLY A C 1
ATOM 593 O O . GLY A 1 76 ? -9.681 4.141 -9.244 1.00 74.31 76 GLY A O 1
ATOM 594 N N . SER A 1 77 ? -11.842 3.608 -9.487 1.00 79.50 77 SER A N 1
ATOM 595 C CA . SER A 1 77 ? -12.046 4.411 -10.705 1.00 79.50 77 SER A CA 1
ATOM 596 C C . SER A 1 77 ? -11.803 5.913 -10.505 1.00 79.50 77 SER A C 1
ATOM 598 O O . SER A 1 77 ? -11.597 6.641 -11.469 1.00 79.50 77 SER A O 1
ATOM 600 N N . ASN A 1 78 ? -11.826 6.386 -9.260 1.00 80.94 78 ASN A N 1
ATOM 601 C CA . ASN A 1 78 ? -11.489 7.752 -8.854 1.00 80.94 78 ASN A CA 1
ATOM 602 C C . ASN A 1 78 ? -9.986 7.952 -8.563 1.00 80.94 78 ASN A C 1
ATOM 604 O O . ASN A 1 78 ? -9.587 9.035 -8.138 1.00 80.94 78 ASN A O 1
ATOM 608 N N . GLY A 1 79 ? -9.156 6.922 -8.758 1.00 79.50 79 GLY A N 1
ATOM 609 C CA . GLY A 1 79 ? -7.722 6.957 -8.479 1.00 79.50 79 GLY A CA 1
ATOM 610 C C . GLY A 1 79 ? -7.361 6.874 -6.993 1.00 79.50 79 GLY A C 1
ATOM 611 O O . GLY A 1 79 ? -6.214 7.156 -6.642 1.00 79.50 79 GLY A O 1
ATOM 612 N N . LEU A 1 80 ? -8.301 6.504 -6.116 1.00 82.88 80 LEU A N 1
ATOM 613 C CA . LEU A 1 80 ? -8.062 6.340 -4.681 1.00 82.88 80 LEU A CA 1
ATOM 614 C C . LEU A 1 80 ? -7.889 4.875 -4.289 1.00 82.88 80 LEU A C 1
ATOM 616 O O . LEU A 1 80 ? -8.303 3.957 -4.989 1.00 82.88 80 LEU A O 1
ATOM 620 N N . CYS A 1 81 ? -7.241 4.641 -3.150 1.00 84.88 81 CYS A N 1
ATOM 621 C CA . CYS A 1 81 ? -7.051 3.296 -2.625 1.00 84.88 81 CYS A CA 1
ATOM 622 C C . CYS A 1 81 ? -8.391 2.701 -2.179 1.00 84.88 81 CYS A C 1
ATOM 624 O O . CYS A 1 81 ? -8.964 3.134 -1.180 1.00 84.88 81 CYS A O 1
ATOM 626 N N . GLY A 1 82 ? -8.814 1.614 -2.812 1.00 85.88 82 GLY A N 1
ATOM 627 C CA . GLY A 1 82 ? -10.015 0.876 -2.440 1.00 85.88 82 GLY A CA 1
ATOM 628 C C . GLY A 1 82 ? -9.967 0.294 -1.025 1.00 85.88 82 GLY A C 1
ATOM 629 O O . GLY A 1 82 ? -11.013 0.109 -0.411 1.00 85.88 82 GLY A O 1
ATOM 630 N N . TYR A 1 83 ? -8.775 0.084 -0.439 1.00 85.81 83 TYR A N 1
ATOM 631 C CA . TYR A 1 83 ? -8.683 -0.234 0.994 1.00 85.81 83 TYR A CA 1
ATOM 632 C C . TYR A 1 83 ? -9.126 0.930 1.878 1.00 85.81 83 TYR A C 1
ATOM 634 O O . TYR A 1 83 ? -9.687 0.690 2.940 1.00 85.81 83 TYR A O 1
ATOM 642 N N . SER A 1 84 ? -8.862 2.174 1.485 1.00 85.62 84 SER A N 1
ATOM 643 C CA . SER A 1 84 ? -9.301 3.350 2.242 1.00 85.62 84 SER A CA 1
ATOM 644 C C . SER A 1 84 ? -10.793 3.611 2.072 1.00 85.62 84 SER A C 1
ATOM 646 O O . SER A 1 84 ? -11.465 3.988 3.031 1.00 85.62 84 SER A O 1
ATOM 648 N N . GLU A 1 85 ? -11.321 3.356 0.876 1.00 87.56 85 GLU A N 1
ATOM 649 C CA . GLU A 1 85 ? -12.719 3.645 0.557 1.00 87.56 85 GLU A CA 1
ATOM 650 C C . GLU A 1 85 ? -13.693 2.561 1.015 1.00 87.56 85 GLU A C 1
ATOM 652 O O . GLU A 1 85 ? -14.763 2.881 1.526 1.00 87.56 85 GLU A O 1
ATOM 657 N N . TRP A 1 86 ? -13.330 1.287 0.859 1.00 88.19 86 TRP A N 1
ATOM 658 C CA . TRP A 1 86 ? -14.261 0.165 1.046 1.00 88.19 86 TRP A CA 1
ATOM 659 C C . TRP A 1 86 ? -13.695 -0.960 1.911 1.00 88.19 86 TRP A C 1
ATOM 661 O O . TRP A 1 86 ? -14.383 -1.940 2.186 1.00 88.19 86 TRP A O 1
ATOM 671 N N . GLY A 1 87 ? -12.430 -0.850 2.319 1.00 88.38 87 GLY A N 1
ATOM 672 C CA . GLY A 1 87 ? -11.711 -1.917 2.995 1.00 88.38 87 GLY A CA 1
ATOM 673 C C . GLY A 1 87 ? -11.407 -1.646 4.463 1.00 88.38 87 GLY A C 1
ATOM 674 O O . GLY A 1 87 ? -11.219 -0.519 4.927 1.00 88.38 87 GLY A O 1
ATOM 675 N N . ILE A 1 88 ? -11.243 -2.743 5.187 1.00 89.25 88 ILE A N 1
ATOM 676 C CA . ILE A 1 88 ? -10.564 -2.776 6.474 1.00 89.25 88 ILE A CA 1
ATOM 677 C C . ILE A 1 88 ? -9.569 -3.928 6.446 1.00 89.25 88 ILE A C 1
ATOM 679 O O . ILE A 1 88 ? -9.844 -4.989 5.889 1.00 89.25 88 ILE A O 1
ATOM 683 N N . SER A 1 89 ? -8.379 -3.706 6.990 1.00 91.38 89 SER A N 1
ATOM 684 C CA . SER A 1 89 ? -7.389 -4.769 7.151 1.00 91.38 89 SER A CA 1
ATOM 685 C C . SER A 1 89 ? -7.398 -5.229 8.599 1.00 91.38 89 SER A C 1
ATOM 687 O O . SER A 1 89 ? -7.481 -4.398 9.497 1.00 91.38 89 SER A O 1
ATOM 689 N N . VAL A 1 90 ? -7.310 -6.536 8.829 1.00 93.12 90 VAL A N 1
ATOM 690 C CA . VAL A 1 90 ? -7.282 -7.129 10.170 1.00 93.12 90 VAL A CA 1
ATOM 691 C C . VAL A 1 90 ? -6.026 -7.983 10.282 1.00 93.12 90 VAL A C 1
ATOM 693 O O . VAL A 1 90 ? -5.755 -8.812 9.414 1.00 93.12 90 VAL A O 1
ATOM 696 N N . SER A 1 91 ? -5.228 -7.741 11.316 1.00 92.88 91 SER A N 1
ATOM 697 C CA . SER A 1 91 ? -4.025 -8.518 11.600 1.00 92.88 91 SER A CA 1
ATOM 698 C C . SER A 1 91 ? -4.387 -9.940 12.066 1.00 92.88 91 SER A C 1
ATOM 700 O O . SER A 1 91 ? -5.504 -10.169 12.540 1.00 92.88 91 SER A O 1
ATOM 702 N N . PRO A 1 92 ? -3.439 -10.895 12.053 1.00 92.38 92 PRO A N 1
ATOM 703 C CA . PRO A 1 92 ? -3.660 -12.223 12.637 1.00 92.38 92 PRO A CA 1
ATOM 704 C C . PRO A 1 92 ? -4.072 -12.202 14.121 1.00 92.38 92 PRO A C 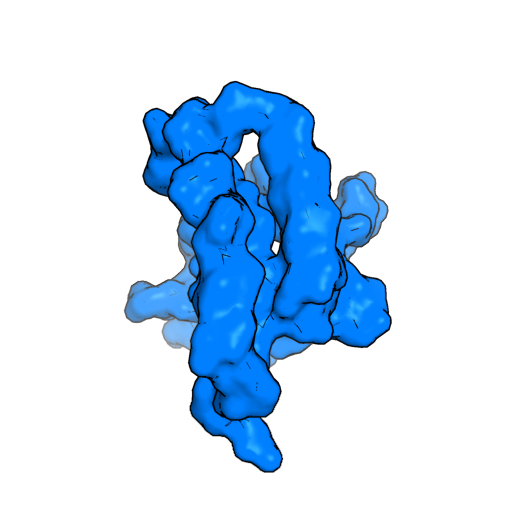1
ATOM 706 O O . PRO A 1 92 ? -4.772 -13.099 14.586 1.00 92.38 92 PRO A O 1
ATOM 709 N N . SER A 1 93 ? -3.670 -11.172 14.870 1.00 94.06 93 SER A N 1
ATOM 710 C CA . SER A 1 93 ? -4.023 -10.998 16.286 1.00 94.06 93 SER A CA 1
ATOM 711 C C . SER A 1 93 ? -5.387 -10.320 16.492 1.00 94.06 93 SER A C 1
ATOM 713 O O . SER A 1 93 ? -5.929 -10.323 17.607 1.00 94.06 93 SER A O 1
ATOM 715 N N . GLY A 1 94 ? -5.985 -9.799 15.418 1.00 94.56 94 GLY A N 1
ATOM 716 C CA . GLY A 1 94 ? -7.293 -9.150 15.401 1.00 94.56 94 GLY A CA 1
ATOM 717 C C . GLY A 1 94 ? -7.242 -7.624 15.448 1.00 94.56 94 GLY A C 1
ATOM 718 O O . GLY A 1 94 ? -8.301 -7.003 15.479 1.00 94.56 94 GLY A O 1
ATOM 719 N N . GLU A 1 95 ? -6.065 -6.989 15.453 1.00 95.25 95 GLU A N 1
ATOM 720 C CA . GLU A 1 95 ? -6.010 -5.527 15.349 1.00 95.25 95 GLU A CA 1
ATOM 721 C C . GLU A 1 95 ? -6.503 -5.096 13.973 1.00 95.25 95 GLU A C 1
ATOM 723 O O . GLU A 1 95 ? -6.025 -5.606 12.959 1.00 95.25 95 GLU A O 1
ATOM 728 N N . PHE A 1 96 ? -7.435 -4.148 13.919 1.00 93.94 96 PHE A N 1
ATOM 729 C CA . PHE A 1 96 ? -7.820 -3.567 12.639 1.00 93.94 96 PHE A CA 1
ATOM 730 C C . PHE A 1 96 ? -6.912 -2.385 12.285 1.00 93.94 96 PHE A C 1
ATOM 732 O O . PHE A 1 96 ? -6.387 -1.693 13.155 1.00 93.94 96 PHE A O 1
ATOM 739 N N . MET A 1 97 ? -6.656 -2.219 10.990 1.00 93.06 97 MET A N 1
ATOM 740 C CA . MET A 1 97 ? -5.548 -1.445 10.431 1.00 93.06 97 MET A CA 1
ATOM 741 C C . MET A 1 97 ? -6.023 -0.619 9.234 1.00 93.06 97 MET A C 1
ATOM 743 O O . MET A 1 97 ? -6.973 -0.996 8.543 1.00 93.06 97 MET A O 1
ATOM 747 N N . THR A 1 98 ? -5.295 0.461 8.932 1.00 91.44 98 THR A N 1
ATOM 748 C CA . THR A 1 98 ? -5.572 1.324 7.768 1.00 91.44 98 THR A CA 1
ATOM 749 C C . THR A 1 98 ? -5.430 0.549 6.456 1.00 91.44 98 THR A C 1
ATOM 751 O O . THR A 1 98 ? -6.252 0.687 5.549 1.00 91.44 98 THR A O 1
ATOM 754 N N . CYS A 1 99 ? -4.407 -0.309 6.375 1.00 90.00 99 CYS A N 1
ATOM 755 C CA . CYS A 1 99 ? -3.989 -0.998 5.163 1.00 90.00 99 CYS A CA 1
ATOM 756 C C . CYS A 1 99 ? -3.136 -2.227 5.509 1.00 90.00 99 CYS A C 1
ATOM 758 O O . CYS A 1 99 ? -2.321 -2.175 6.428 1.00 90.00 99 CYS A O 1
ATOM 760 N N . ALA A 1 100 ? -3.261 -3.305 4.735 1.00 86.88 100 ALA A N 1
ATOM 761 C CA . ALA A 1 100 ? -2.486 -4.534 4.915 1.00 86.88 100 ALA A CA 1
ATOM 762 C C . ALA A 1 100 ? -0.983 -4.370 4.608 1.00 86.88 100 ALA A C 1
ATOM 764 O O . ALA A 1 100 ? -0.171 -5.183 5.038 1.00 86.88 100 ALA A O 1
ATOM 765 N N . TYR A 1 101 ? -0.596 -3.310 3.889 1.00 84.88 101 TYR A N 1
ATOM 766 C CA . TYR A 1 101 ? 0.799 -3.025 3.531 1.00 84.88 101 TYR A CA 1
ATOM 767 C C . TYR A 1 101 ? 1.599 -2.313 4.636 1.00 84.88 101 TYR A C 1
ATOM 769 O O . TYR A 1 101 ? 2.750 -1.940 4.416 1.00 84.88 101 TYR A O 1
ATOM 777 N N . THR A 1 102 ? 1.018 -2.095 5.818 1.00 86.44 102 THR A N 1
ATOM 778 C CA . THR A 1 102 ? 1.713 -1.469 6.947 1.00 86.44 102 THR A CA 1
ATOM 779 C C . THR A 1 102 ? 1.349 -2.142 8.260 1.00 86.44 102 THR A C 1
ATOM 781 O O . THR A 1 102 ? 0.193 -2.461 8.508 1.00 86.44 102 THR A O 1
ATOM 784 N N . THR A 1 103 ? 2.344 -2.312 9.128 1.00 89.00 103 THR A N 1
ATOM 785 C CA . THR A 1 103 ? 2.139 -2.725 10.522 1.00 89.00 103 THR A CA 1
ATOM 786 C C . THR A 1 103 ? 2.149 -1.539 11.485 1.00 89.00 103 THR A C 1
ATOM 788 O O . THR A 1 103 ? 1.950 -1.706 12.685 1.00 89.00 103 THR A O 1
ATOM 791 N N . GLN A 1 104 ? 2.397 -0.320 10.991 1.00 91.69 104 GLN A N 1
ATOM 792 C CA . GLN A 1 104 ? 2.577 0.851 11.853 1.00 91.69 104 GLN A CA 1
ATOM 793 C C . GLN A 1 104 ? 1.285 1.286 12.554 1.00 91.69 104 GLN A C 1
ATOM 795 O O . GLN A 1 104 ? 1.355 1.964 13.577 1.00 91.69 104 GLN A O 1
ATOM 800 N N . THR A 1 105 ? 0.124 0.885 12.026 1.00 92.69 105 THR A N 1
ATOM 801 C CA . THR A 1 105 ? -1.182 1.128 12.650 1.00 92.69 105 THR A CA 1
ATOM 802 C C . THR A 1 105 ? -1.643 0.010 13.582 1.00 92.69 105 THR A C 1
ATOM 804 O O . THR A 1 105 ? -2.739 0.101 14.135 1.00 92.69 105 THR A O 1
ATOM 807 N N . ASN A 1 106 ? -0.852 -1.054 13.753 1.00 91.31 106 ASN A N 1
ATOM 808 C CA . ASN A 1 106 ? -1.237 -2.171 14.611 1.00 91.31 106 ASN A CA 1
ATOM 809 C C . ASN A 1 106 ? -1.392 -1.684 16.048 1.00 91.31 106 ASN A C 1
ATOM 811 O O . ASN A 1 106 ? -0.511 -1.017 16.589 1.00 91.31 106 ASN A O 1
ATOM 815 N N . GLY A 1 107 ? -2.535 -2.015 16.645 1.00 90.56 107 GLY A N 1
ATOM 816 C CA . GLY A 1 107 ? -2.869 -1.601 18.000 1.00 90.56 107 GLY A CA 1
ATOM 817 C C . GLY A 1 107 ? -3.137 -0.105 18.145 1.00 90.56 107 GLY A C 1
ATOM 818 O O . GLY A 1 107 ? -3.137 0.369 19.266 1.00 90.56 107 GLY A O 1
ATOM 819 N N . LEU A 1 108 ? -3.338 0.648 17.056 1.00 94.69 108 LEU A N 1
AT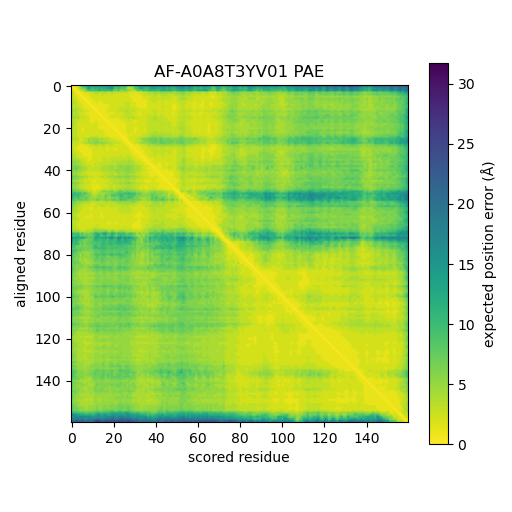OM 820 C CA . LEU A 1 108 ? -3.677 2.075 17.143 1.00 94.69 108 LEU A CA 1
ATOM 821 C C . LEU A 1 108 ? -5.164 2.368 16.943 1.00 94.69 108 LEU A C 1
ATOM 823 O O . LEU A 1 108 ? -5.622 3.426 17.362 1.00 94.69 108 LEU A O 1
ATOM 827 N N . PHE A 1 109 ? -5.911 1.459 16.310 1.00 93.50 109 PHE A N 1
ATOM 828 C CA . PHE A 1 109 ? -7.350 1.638 16.116 1.00 93.50 109 PHE A CA 1
ATOM 829 C C . PHE A 1 109 ? -8.221 0.826 17.080 1.00 93.50 109 PHE A C 1
ATOM 831 O O . PHE A 1 109 ? -9.310 1.263 17.434 1.00 93.50 109 PHE A O 1
ATOM 838 N N . GLY A 1 110 ? -7.758 -0.358 17.484 1.00 93.62 110 GLY A N 1
ATOM 839 C CA . GLY A 1 110 ? -8.515 -1.294 18.312 1.00 93.62 110 GLY A CA 1
ATOM 840 C C . GLY A 1 110 ? -8.371 -2.737 17.832 1.00 93.62 110 GLY A C 1
ATOM 841 O O . GLY A 1 110 ? -7.500 -3.054 17.018 1.00 93.62 110 GLY A O 1
ATOM 842 N N . ASN A 1 111 ? -9.228 -3.622 18.345 1.00 96.00 111 ASN A N 1
ATOM 843 C CA . ASN A 1 111 ? -9.237 -5.044 18.005 1.00 96.00 111 ASN A CA 1
ATOM 844 C C . ASN A 1 111 ? -10.654 -5.505 17.646 1.00 96.00 111 ASN A C 1
ATOM 846 O O . ASN A 1 111 ? -11.602 -5.210 18.374 1.00 96.00 111 ASN A O 1
ATOM 850 N N . ILE A 1 112 ? -10.788 -6.257 16.551 1.00 95.62 112 ILE A N 1
ATOM 851 C CA . ILE A 1 112 ? -12.075 -6.734 16.032 1.00 95.62 112 ILE A CA 1
ATOM 852 C C . ILE A 1 112 ? -12.787 -7.701 16.985 1.00 95.62 112 ILE A C 1
ATOM 854 O O . ILE A 1 112 ? -13.985 -7.913 16.880 1.00 95.62 112 ILE A O 1
ATOM 858 N N . LYS A 1 113 ? -12.070 -8.273 17.957 1.00 96.12 113 LYS A N 1
ATOM 859 C CA . LYS A 1 113 ? -12.665 -9.107 19.011 1.00 96.12 113 LYS A CA 1
ATOM 860 C C . LYS A 1 113 ? -13.572 -8.312 19.959 1.00 96.12 113 LYS A C 1
ATOM 862 O O . LYS A 1 113 ? -14.370 -8.919 20.662 1.00 96.12 113 LYS A O 1
ATOM 867 N N . ASN A 1 114 ? -13.450 -6.981 19.976 1.00 96.50 114 ASN A N 1
ATOM 868 C CA . ASN A 1 114 ? -14.126 -6.098 20.931 1.00 96.50 114 ASN A CA 1
ATOM 869 C C . ASN A 1 114 ? -15.138 -5.140 20.272 1.00 96.50 114 ASN A C 1
ATOM 871 O O . ASN A 1 114 ? -15.692 -4.289 20.959 1.00 96.50 114 ASN A O 1
ATOM 875 N N . THR A 1 115 ? -15.343 -5.212 18.954 1.00 95.88 115 THR A N 1
ATOM 876 C CA . THR A 1 115 ? -16.216 -4.296 18.199 1.00 95.88 115 THR A CA 1
ATOM 877 C C . THR A 1 115 ? -16.741 -4.981 16.939 1.00 95.88 115 THR A C 1
ATOM 879 O O . THR A 1 115 ? -16.172 -5.972 16.483 1.00 95.88 115 THR A O 1
ATOM 882 N N . SER A 1 116 ? -17.823 -4.469 16.356 1.00 95.44 116 SER A N 1
ATOM 883 C CA . SER A 1 116 ? -18.300 -4.950 15.059 1.00 95.44 116 SER A CA 1
ATOM 884 C C . SER A 1 116 ? -17.402 -4.481 13.902 1.00 95.44 116 SER A C 1
ATOM 886 O O . SER A 1 116 ? -16.706 -3.468 13.991 1.00 95.44 116 SER A O 1
ATOM 888 N N . LEU A 1 117 ? -17.447 -5.189 12.766 1.00 93.00 117 LEU A N 1
ATOM 889 C CA . LEU A 1 117 ? -16.753 -4.762 11.539 1.00 93.00 117 LEU A CA 1
ATOM 890 C C . LEU A 1 117 ? -17.225 -3.387 11.050 1.00 93.00 117 LEU A C 1
ATOM 892 O O . LEU A 1 117 ? -16.415 -2.610 10.551 1.00 93.00 117 LEU A O 1
ATOM 896 N N . GLU A 1 118 ? -18.515 -3.081 11.207 1.00 95.12 118 GLU A N 1
ATOM 897 C CA . GLU A 1 118 ? -19.097 -1.797 10.811 1.00 95.12 118 GLU A CA 1
ATOM 898 C C . GLU A 1 118 ? -18.520 -0.640 11.637 1.00 95.12 118 GLU A C 1
ATOM 900 O O . GLU A 1 118 ? -18.088 0.369 11.078 1.00 95.12 118 GLU A O 1
ATOM 905 N N . GLU A 1 119 ? -18.463 -0.794 12.960 1.00 95.75 119 GLU A N 1
ATOM 906 C CA . GLU A 1 119 ? -17.874 0.200 13.862 1.00 95.75 119 GLU A CA 1
ATOM 907 C C . GLU A 1 119 ? -16.375 0.371 13.611 1.00 95.75 119 GLU A C 1
ATOM 909 O O . GLU A 1 119 ? -15.897 1.501 13.489 1.00 95.75 119 GLU A O 1
ATOM 914 N N . ALA A 1 120 ? -15.642 -0.737 13.462 1.00 94.88 120 ALA A N 1
ATOM 915 C CA . ALA A 1 120 ? -14.217 -0.715 13.149 1.00 94.88 120 ALA A CA 1
ATOM 916 C C . ALA A 1 120 ? -13.942 0.031 11.833 1.00 94.88 120 ALA A C 1
ATOM 918 O O . ALA A 1 120 ? -13.048 0.879 11.767 1.00 94.88 120 ALA A O 1
ATOM 919 N N . PHE A 1 121 ? -14.740 -0.240 10.795 1.00 94.69 121 PHE A N 1
ATOM 920 C CA . PHE A 1 121 ? -14.639 0.435 9.505 1.00 94.69 121 PHE A CA 1
ATOM 921 C C . PHE A 1 121 ? -14.948 1.931 9.623 1.00 94.69 121 PHE A C 1
ATOM 923 O O . PHE A 1 121 ? -14.155 2.751 9.161 1.00 94.69 121 PHE A O 1
ATOM 930 N N . ARG A 1 122 ? -16.049 2.304 10.291 1.00 95.00 122 ARG A N 1
ATOM 931 C CA . ARG A 1 122 ? -16.423 3.712 10.506 1.00 95.00 122 ARG A CA 1
ATOM 932 C C . ARG A 1 122 ? -15.344 4.482 11.254 1.00 95.00 122 ARG A C 1
ATOM 934 O O . ARG A 1 122 ? -15.001 5.589 10.845 1.00 95.00 122 ARG A O 1
ATOM 941 N N . TYR A 1 123 ? -14.788 3.901 12.316 1.00 94.81 123 TYR A N 1
ATOM 942 C CA . TYR A 1 123 ? -13.727 4.539 13.090 1.00 94.81 123 TYR A CA 1
ATOM 943 C C . TYR A 1 123 ? -12.452 4.721 12.260 1.00 94.81 123 TYR A C 1
ATOM 945 O O . TYR A 1 123 ? -11.926 5.832 12.174 1.00 94.81 123 TYR A O 1
ATOM 953 N N . LYS A 1 124 ? -11.996 3.660 11.577 1.00 94.31 124 LYS A N 1
ATOM 954 C CA . LYS A 1 124 ? -10.845 3.716 10.662 1.00 94.31 124 LYS A CA 1
ATOM 955 C C . LYS A 1 124 ? -11.030 4.822 9.621 1.00 94.31 124 LYS A C 1
ATOM 957 O O . LYS A 1 124 ? -10.159 5.676 9.460 1.00 94.31 124 LYS A O 1
ATOM 962 N N . HIS A 1 125 ? -12.178 4.827 8.947 1.00 93.62 125 HIS A N 1
ATOM 963 C CA . HIS A 1 125 ? -12.473 5.775 7.882 1.00 93.62 125 HIS A CA 1
ATOM 964 C C . HIS A 1 125 ? -12.552 7.212 8.406 1.00 93.62 125 HIS A C 1
ATOM 966 O O . HIS A 1 125 ? -11.955 8.096 7.806 1.00 93.62 125 HIS A O 1
ATOM 972 N N . ALA A 1 126 ? -13.170 7.454 9.567 1.00 94.38 126 ALA A N 1
ATOM 973 C CA . ALA A 1 126 ? -13.204 8.783 10.181 1.00 94.38 126 ALA A CA 1
ATOM 974 C C . ALA A 1 126 ? -11.796 9.338 10.465 1.00 94.38 126 ALA A C 1
ATOM 976 O O . ALA A 1 126 ? -11.535 10.522 10.234 1.00 94.38 126 ALA A O 1
ATOM 977 N N . MET A 1 127 ? -10.871 8.487 10.922 1.00 94.75 127 MET A N 1
ATOM 978 C CA . MET A 1 127 ? -9.479 8.886 11.143 1.00 94.75 127 MET A CA 1
ATOM 979 C C . MET A 1 127 ? -8.758 9.196 9.826 1.00 94.75 127 MET A C 1
ATOM 981 O O . MET A 1 127 ? -8.063 10.207 9.738 1.00 94.75 127 MET A O 1
ATOM 985 N N . GLU A 1 128 ? -8.940 8.371 8.790 1.00 94.19 128 GLU A N 1
ATOM 986 C CA . GLU A 1 128 ? -8.395 8.634 7.448 1.00 94.19 128 GLU A CA 1
ATOM 987 C C . GLU A 1 128 ? -8.968 9.927 6.845 1.00 94.19 128 GLU A C 1
ATOM 989 O O . GLU A 1 128 ? -8.210 10.771 6.371 1.00 94.19 128 GLU A O 1
ATOM 994 N N . SER A 1 129 ? -10.284 10.148 6.932 1.00 93.69 129 SER A N 1
ATOM 995 C CA . SER A 1 129 ? -10.939 11.364 6.436 1.00 93.69 129 SER A CA 1
ATOM 996 C C . SER A 1 129 ? -10.411 12.621 7.124 1.00 93.69 129 SER A C 1
ATOM 998 O O . SER A 1 129 ? -10.128 13.614 6.456 1.00 93.69 129 SER A O 1
ATOM 1000 N N . LYS A 1 130 ? -10.238 12.586 8.451 1.00 95.19 130 LYS A N 1
ATOM 1001 C CA . LYS A 1 130 ? -9.681 13.712 9.215 1.00 95.19 130 LYS A CA 1
ATOM 1002 C C . LYS A 1 130 ? -8.259 14.050 8.767 1.00 95.19 130 LYS A C 1
ATOM 1004 O O . LYS A 1 130 ? -7.919 15.228 8.659 1.00 95.19 130 LYS A O 1
ATOM 1009 N N . HIS A 1 131 ? -7.444 13.033 8.492 1.00 95.56 131 HIS A N 1
ATOM 1010 C CA . HIS A 1 131 ? -6.096 13.217 7.957 1.00 95.56 131 HIS A CA 1
ATOM 1011 C C . HIS A 1 131 ? -6.134 13.833 6.556 1.00 95.56 131 HIS A C 1
ATOM 1013 O O . HIS A 1 131 ? -5.486 14.849 6.307 1.00 95.56 131 HIS A O 1
ATOM 1019 N N . PHE A 1 132 ? -6.954 13.285 5.656 1.00 94.06 132 PHE A N 1
ATOM 1020 C CA . PHE A 1 132 ? -7.086 13.791 4.288 1.00 94.06 132 PHE A CA 1
ATOM 1021 C C . PHE A 1 132 ? -7.596 15.234 4.221 1.00 94.06 132 PHE A C 1
ATOM 1023 O O . PHE A 1 132 ? -7.125 16.008 3.391 1.00 94.06 132 PHE A O 1
ATOM 1030 N N . GLN A 1 133 ? -8.493 15.637 5.124 1.00 95.25 133 GLN A N 1
ATOM 1031 C CA . GLN A 1 133 ? -8.947 17.029 5.226 1.00 95.25 133 GLN A CA 1
ATOM 1032 C C . GLN A 1 133 ? -7.815 18.007 5.578 1.00 95.25 133 GLN A C 1
ATOM 1034 O O . GLN A 1 133 ? -7.880 19.173 5.202 1.00 95.25 133 GLN A O 1
ATOM 1039 N N . ARG A 1 134 ? -6.787 17.553 6.306 1.00 96.00 134 ARG A N 1
ATOM 1040 C CA . ARG A 1 134 ? -5.671 18.394 6.771 1.00 96.00 134 ARG A CA 1
ATOM 1041 C C . ARG A 1 134 ? -4.483 18.396 5.821 1.00 96.00 134 ARG A C 1
ATOM 1043 O O . ARG A 1 134 ? -3.837 19.426 5.665 1.00 96.00 134 ARG A O 1
ATOM 1050 N N . TYR A 1 135 ? -4.183 17.244 5.230 1.00 95.12 135 TYR A N 1
ATOM 1051 C CA . TYR A 1 135 ? -2.935 17.015 4.501 1.00 95.12 135 TYR A CA 1
ATOM 1052 C C . TYR A 1 135 ? -3.142 16.707 3.014 1.00 95.12 135 TYR A C 1
ATOM 1054 O O . TYR A 1 135 ? -2.166 16.507 2.301 1.00 95.12 135 TYR A O 1
ATOM 1062 N N . GLY A 1 136 ? -4.388 16.701 2.536 1.00 92.56 136 GLY A N 1
ATOM 1063 C CA . GLY A 1 136 ? -4.732 16.367 1.157 1.00 92.56 136 GLY A CA 1
ATOM 1064 C C . GLY A 1 136 ? -5.012 14.878 0.954 1.00 92.56 136 GLY A C 1
ATOM 1065 O O . GLY A 1 136 ? -4.680 14.031 1.786 1.00 92.56 136 GLY A O 1
ATOM 1066 N N . VAL A 1 137 ? -5.665 14.565 -0.165 1.00 88.38 137 VAL A N 1
ATOM 1067 C CA . VAL A 1 137 ? -6.021 13.195 -0.550 1.00 88.38 137 VAL A CA 1
ATOM 1068 C C . VAL A 1 137 ? -4.883 12.589 -1.366 1.00 88.38 137 VAL A C 1
ATOM 1070 O O . VAL A 1 137 ? -4.355 13.228 -2.273 1.00 88.38 137 VAL A O 1
ATOM 1073 N N . TYR A 1 138 ? -4.538 11.337 -1.071 1.00 86.62 138 TYR A N 1
ATOM 1074 C CA . TYR A 1 138 ? -3.485 10.605 -1.771 1.00 86.62 138 TYR A CA 1
ATOM 1075 C C . TYR A 1 138 ? -4.028 9.286 -2.324 1.00 86.62 138 TYR A C 1
ATOM 1077 O O . TYR A 1 138 ? -4.773 8.604 -1.614 1.00 86.62 138 TYR A O 1
ATOM 1085 N N . PRO A 1 139 ? -3.583 8.847 -3.518 1.00 85.31 139 PRO A N 1
ATOM 1086 C CA . PRO A 1 139 ? -3.931 7.532 -4.056 1.00 85.31 139 PRO A CA 1
ATOM 1087 C C . PRO A 1 139 ? -3.583 6.377 -3.114 1.00 85.31 139 PRO A C 1
ATOM 1089 O O . PRO A 1 139 ? -4.178 5.311 -3.187 1.00 85.31 139 PRO A O 1
ATOM 1092 N N . CYS A 1 140 ? -2.605 6.566 -2.224 1.00 86.56 140 CYS A N 1
ATOM 1093 C CA . CYS A 1 140 ? -2.203 5.571 -1.245 1.00 86.56 140 CYS A CA 1
ATOM 1094 C C . CYS A 1 140 ? -1.712 6.254 0.038 1.00 86.56 140 CYS A C 1
ATOM 1096 O O . CYS A 1 140 ? -0.600 6.777 0.065 1.00 86.56 140 CYS A O 1
ATOM 1098 N N . LEU A 1 141 ? -2.511 6.208 1.113 1.00 89.31 141 LEU A N 1
ATOM 1099 C CA . LEU A 1 141 ? -2.168 6.842 2.394 1.00 89.31 141 LEU A CA 1
ATOM 1100 C C . LEU A 1 141 ? -0.822 6.356 2.950 1.00 89.31 141 LEU A C 1
ATOM 1102 O O . LEU A 1 141 ? -0.012 7.167 3.372 1.00 89.31 141 LEU A O 1
ATOM 1106 N N . VAL A 1 142 ? -0.538 5.050 2.883 1.00 89.06 142 VAL A N 1
ATOM 1107 C CA . VAL A 1 142 ? 0.721 4.480 3.411 1.00 89.06 142 VAL A CA 1
ATOM 1108 C C . VAL A 1 142 ? 1.971 4.886 2.623 1.00 89.06 142 VAL A C 1
ATOM 1110 O O . VAL A 1 142 ? 3.084 4.638 3.076 1.00 89.06 142 VAL A O 1
ATOM 1113 N N . ARG A 1 143 ? 1.798 5.466 1.431 1.00 85.25 143 ARG A N 1
ATOM 1114 C CA . ARG A 1 143 ? 2.880 5.989 0.585 1.00 85.25 143 ARG A CA 1
ATOM 1115 C C . ARG A 1 143 ? 2.891 7.520 0.540 1.00 85.25 143 ARG A C 1
ATOM 1117 O O . ARG A 1 143 ? 3.704 8.079 -0.182 1.00 85.25 143 ARG A O 1
ATOM 1124 N N . ALA A 1 144 ? 1.987 8.186 1.256 1.00 87.88 144 ALA A N 1
ATOM 1125 C CA . ALA A 1 144 ? 1.956 9.638 1.329 1.00 87.88 144 ALA A CA 1
ATOM 1126 C C . ALA A 1 144 ? 3.079 10.152 2.238 1.00 87.88 144 ALA A C 1
ATOM 1128 O O . ALA A 1 144 ? 3.326 9.575 3.298 1.00 87.88 144 ALA A O 1
ATOM 1129 N N . ASP A 1 145 ? 3.682 11.291 1.894 1.00 89.94 145 ASP A N 1
ATOM 1130 C CA . ASP A 1 145 ? 4.700 11.946 2.735 1.00 89.94 145 ASP A CA 1
ATOM 1131 C C . ASP A 1 145 ? 4.165 12.299 4.134 1.00 89.94 145 ASP A C 1
ATOM 1133 O O . ASP A 1 145 ? 4.904 12.370 5.114 1.00 89.94 145 ASP A O 1
ATOM 1137 N N . SER A 1 146 ? 2.846 12.480 4.248 1.00 94.06 146 SER A N 1
ATOM 1138 C CA . SER A 1 146 ? 2.150 12.766 5.503 1.00 94.06 146 SER A CA 1
ATOM 1139 C C . SER A 1 146 ? 1.850 11.522 6.353 1.00 94.06 146 SER A C 1
ATOM 1141 O O . SER A 1 146 ? 1.293 11.658 7.443 1.00 94.06 146 SER A O 1
ATOM 1143 N N . PHE A 1 147 ? 2.219 10.311 5.920 1.00 93.31 147 PHE A N 1
ATOM 1144 C CA . PHE A 1 147 ? 1.885 9.078 6.641 1.00 93.31 147 PHE A CA 1
ATOM 1145 C C . PHE A 1 147 ? 2.511 9.011 8.042 1.00 93.31 147 PHE A C 1
ATOM 1147 O O . PHE A 1 147 ? 1.849 8.621 9.001 1.00 93.31 147 PHE A O 1
ATOM 1154 N N . ASP A 1 148 ? 3.748 9.479 8.212 1.00 93.50 148 ASP A N 1
ATOM 1155 C CA . ASP A 1 148 ? 4.375 9.535 9.540 1.00 93.50 148 ASP A CA 1
ATOM 1156 C C . ASP A 1 148 ? 3.631 10.482 10.495 1.00 93.50 148 ASP A C 1
ATOM 1158 O O . ASP A 1 148 ? 3.626 10.277 11.713 1.00 93.50 148 ASP A O 1
ATOM 1162 N N . ILE A 1 149 ? 2.988 11.522 9.955 1.00 95.50 149 ILE A N 1
ATOM 1163 C CA . ILE A 1 149 ? 2.138 12.433 10.727 1.00 95.50 149 ILE A CA 1
ATOM 1164 C C . ILE A 1 149 ? 0.869 11.699 11.158 1.00 95.50 149 ILE A C 1
ATOM 1166 O O . ILE A 1 149 ? 0.537 11.719 12.343 1.00 95.50 149 ILE A O 1
ATOM 1170 N N . TYR A 1 150 ? 0.235 10.968 10.240 1.00 95.69 150 TYR A N 1
ATOM 1171 C CA . TYR A 1 150 ? -0.943 10.148 10.525 1.00 95.69 150 TYR A CA 1
ATOM 1172 C C . TYR A 1 150 ? -0.707 9.168 11.685 1.00 95.69 150 TYR A C 1
ATOM 1174 O O . TYR A 1 150 ? -1.494 9.090 12.629 1.00 95.69 150 TYR A O 1
ATOM 1182 N N . ILE A 1 151 ? 0.432 8.466 11.676 1.00 95.62 151 ILE A N 1
ATOM 1183 C CA . ILE A 1 151 ? 0.807 7.539 12.753 1.00 95.62 151 ILE A CA 1
ATOM 1184 C C . ILE A 1 151 ? 0.970 8.259 14.098 1.00 95.62 151 ILE A C 1
ATOM 1186 O O . ILE A 1 151 ? 0.561 7.734 15.138 1.00 95.62 151 ILE A O 1
ATOM 1190 N N . LYS A 1 152 ? 1.557 9.461 14.108 1.00 95.19 152 LYS A N 1
ATOM 1191 C CA . LYS A 1 152 ? 1.694 10.265 15.334 1.00 95.19 152 LYS A CA 1
ATOM 1192 C C . LYS A 1 152 ? 0.332 10.694 15.875 1.00 95.19 152 LYS A C 1
ATOM 1194 O O . LYS A 1 152 ? 0.115 10.576 17.079 1.00 95.19 152 LYS A O 1
ATOM 1199 N N . GLU A 1 153 ? -0.576 11.142 15.011 1.00 94.31 153 GLU A N 1
ATOM 1200 C CA . GLU A 1 153 ? -1.934 11.534 15.404 1.00 94.31 153 GLU A CA 1
ATOM 1201 C C . GLU A 1 153 ? -2.701 10.358 16.025 1.00 94.31 153 GLU A C 1
ATOM 1203 O O . GLU A 1 153 ? -3.259 10.498 17.115 1.00 94.31 153 GLU A O 1
ATOM 1208 N N . LEU A 1 154 ? -2.644 9.176 15.402 1.00 94.31 154 LEU A N 1
ATOM 1209 C CA . LEU A 1 154 ? -3.271 7.960 15.929 1.00 94.31 154 LEU A CA 1
ATOM 1210 C C . LEU A 1 154 ? -2.747 7.578 17.321 1.00 94.31 154 LEU A C 1
ATOM 1212 O O . LEU A 1 154 ? -3.526 7.244 18.211 1.00 94.31 154 LEU A O 1
ATOM 1216 N N . ARG A 1 155 ? -1.431 7.673 17.549 1.00 93.75 155 ARG A N 1
ATOM 1217 C CA . ARG A 1 155 ? -0.822 7.370 18.859 1.00 93.75 155 ARG A CA 1
ATOM 1218 C C . ARG A 1 155 ? -1.274 8.312 19.969 1.00 93.75 155 ARG A C 1
ATOM 1220 O O . ARG A 1 155 ? -1.318 7.892 21.122 1.00 93.75 155 ARG A O 1
ATOM 1227 N N . VAL A 1 156 ? -1.556 9.575 19.651 1.00 88.69 156 VAL A N 1
ATOM 1228 C CA . VAL A 1 156 ? -2.091 10.537 20.626 1.00 88.69 156 VAL A CA 1
ATOM 1229 C C . VAL A 1 156 ? -3.548 10.211 20.929 1.00 88.69 156 VAL A C 1
ATOM 1231 O O . VAL A 1 156 ? -3.923 10.159 22.095 1.00 88.69 156 VAL A O 1
ATOM 1234 N N . SER A 1 157 ? -4.350 9.935 19.899 1.00 79.88 157 SER A N 1
ATOM 1235 C CA . SER A 1 157 ? -5.757 9.572 20.068 1.00 79.88 157 SER A CA 1
ATOM 1236 C C . SER A 1 157 ? -5.959 8.272 20.843 1.00 79.88 157 SER A C 1
ATOM 1238 O O . SER A 1 157 ? -6.927 8.185 21.578 1.00 79.88 157 SER A O 1
ATOM 1240 N N . HIS A 1 158 ? -5.053 7.298 20.728 1.00 74.25 158 HIS A N 1
ATOM 1241 C CA . HIS A 1 158 ? -5.185 6.022 21.434 1.00 74.25 158 HIS A CA 1
ATOM 1242 C C . HIS A 1 158 ? -4.855 6.092 22.941 1.00 74.25 158 HIS A C 1
ATOM 1244 O O . HIS A 1 158 ? -5.208 5.188 23.692 1.00 74.25 158 HIS A O 1
ATOM 1250 N N . LYS A 1 159 ? -4.159 7.141 23.399 1.00 63.41 159 LYS A N 1
ATOM 1251 C CA . LYS A 1 159 ? -3.827 7.322 24.825 1.00 63.41 159 LYS A CA 1
ATOM 1252 C C . LYS A 1 159 ? -4.938 7.988 25.641 1.00 63.41 159 LYS A C 1
ATOM 1254 O O . LYS A 1 159 ? -4.822 8.011 26.865 1.00 63.41 159 LYS A O 1
ATOM 1259 N N . ASN A 1 160 ? -5.942 8.548 24.971 1.00 48.03 160 ASN A N 1
ATOM 1260 C CA . ASN A 1 160 ? -7.091 9.225 25.573 1.00 48.03 160 ASN A CA 1
ATOM 1261 C C . ASN A 1 160 ? -8.321 8.323 25.505 1.00 48.03 160 ASN A C 1
ATOM 1263 O O . ASN A 1 160 ? -9.161 8.448 26.419 1.00 48.03 160 ASN A O 1
#